Protein AF-A0AAU4WIR3-F1 (afdb_monomer_lite)

Foldseek 3Di:
DDDDPPPPPDPPPPPPPDDPPCVVVVDDDLVVAPPKDKDWPDACDPDPWRTKMKIWADPDPPDIDIDIDTDD

pLDDT: mean 80.69, std 15.86, range [45.88, 96.12]

Radius of gyration: 16.87 Å; chains: 1; bounding box: 57×29×32 Å

Structure (mmCIF, N/CA/C/O backbone):
data_AF-A0AAU4WIR3-F1
#
_entry.id   AF-A0AAU4WIR3-F1
#
loop_
_atom_site.group_PDB
_atom_site.id
_atom_site.type_symbol
_atom_site.label_atom_id
_atom_site.label_alt_id
_atom_site.label_comp_id
_atom_site.label_asym_id
_atom_site.label_entity_id
_atom_site.label_seq_id
_atom_site.pdbx_PDB_ins_code
_atom_site.Cartn_x
_atom_site.Cartn_y
_atom_site.Cartn_z
_atom_site.occupancy
_atom_site.B_iso_or_equiv
_atom_site.auth_seq_id
_atom_site.auth_comp_id
_atom_site.auth_asym_id
_atom_site.auth_atom_id
_atom_site.pdbx_PDB_model_num
ATOM 1 N N . MET A 1 1 ? 45.077 -16.053 -2.609 1.00 50.47 1 MET A N 1
ATOM 2 C CA . MET A 1 1 ? 43.812 -15.347 -2.308 1.00 50.47 1 MET A CA 1
ATOM 3 C C . MET A 1 1 ? 43.967 -13.917 -2.801 1.00 50.47 1 MET A C 1
ATOM 5 O O . MET A 1 1 ? 44.987 -13.319 -2.480 1.00 50.47 1 MET A O 1
ATOM 9 N N . PRO A 1 2 ? 43.039 -13.418 -3.629 1.00 50.06 2 PRO A N 1
ATOM 10 C CA . PRO A 1 2 ? 42.021 -12.563 -3.028 1.00 50.06 2 PRO A CA 1
ATOM 11 C C . PRO A 1 2 ? 40.606 -12.876 -3.532 1.00 50.06 2 PRO A C 1
ATOM 13 O O . PRO A 1 2 ? 40.354 -13.065 -4.720 1.00 50.06 2 PRO A O 1
ATOM 16 N N . VAL A 1 3 ? 39.682 -12.933 -2.578 1.00 53.44 3 VAL A N 1
ATOM 17 C CA . VAL A 1 3 ? 38.238 -12.912 -2.802 1.00 53.44 3 VAL A CA 1
ATOM 18 C C . VAL A 1 3 ? 37.859 -11.521 -3.307 1.00 53.44 3 VAL A C 1
ATOM 20 O O . VAL A 1 3 ? 38.087 -10.527 -2.621 1.00 53.44 3 VAL A O 1
ATOM 23 N N . HIS A 1 4 ? 37.312 -11.442 -4.519 1.00 45.88 4 HIS A N 1
ATOM 24 C CA . HIS A 1 4 ? 36.684 -10.217 -5.000 1.00 45.88 4 HIS A CA 1
ATOM 25 C C . HIS A 1 4 ? 35.414 -10.009 -4.177 1.00 45.88 4 HIS A C 1
ATOM 27 O O . HIS A 1 4 ? 34.437 -10.737 -4.339 1.00 45.88 4 HIS A O 1
ATOM 33 N N . ALA A 1 5 ? 35.452 -9.055 -3.249 1.00 55.22 5 ALA A N 1
ATOM 34 C CA . ALA A 1 5 ? 34.269 -8.618 -2.531 1.00 55.22 5 ALA A CA 1
ATOM 35 C C . ALA A 1 5 ? 33.313 -7.980 -3.545 1.00 55.22 5 ALA A C 1
ATOM 37 O O . ALA A 1 5 ? 33.584 -6.903 -4.077 1.00 55.22 5 ALA A O 1
ATOM 38 N N . THR A 1 6 ? 32.212 -8.664 -3.851 1.00 55.84 6 THR A N 1
ATOM 39 C CA . THR A 1 6 ? 31.103 -8.071 -4.592 1.00 55.84 6 THR A CA 1
ATOM 40 C C . THR A 1 6 ? 30.533 -6.975 -3.703 1.00 55.84 6 THR A C 1
ATOM 42 O O . THR A 1 6 ? 29.953 -7.261 -2.656 1.00 55.84 6 THR A O 1
ATOM 45 N N . ALA A 1 7 ? 30.772 -5.717 -4.067 1.00 60.88 7 ALA A N 1
ATOM 46 C CA . ALA A 1 7 ? 30.169 -4.591 -3.378 1.00 60.88 7 ALA A CA 1
ATOM 47 C C . ALA A 1 7 ? 28.645 -4.757 -3.453 1.00 60.88 7 ALA A C 1
ATOM 49 O O . ALA A 1 7 ? 28.060 -4.675 -4.533 1.00 60.88 7 ALA A O 1
ATOM 50 N N . VAL A 1 8 ? 28.009 -5.039 -2.313 1.00 61.94 8 VAL A N 1
ATOM 51 C CA . VAL A 1 8 ? 26.555 -4.954 -2.181 1.00 61.94 8 VAL A CA 1
ATOM 52 C C . VAL A 1 8 ? 26.227 -3.481 -2.364 1.00 61.94 8 VAL A C 1
ATOM 54 O O . VAL A 1 8 ? 26.538 -2.666 -1.495 1.00 61.94 8 VAL A O 1
ATOM 57 N N . ALA A 1 9 ? 25.690 -3.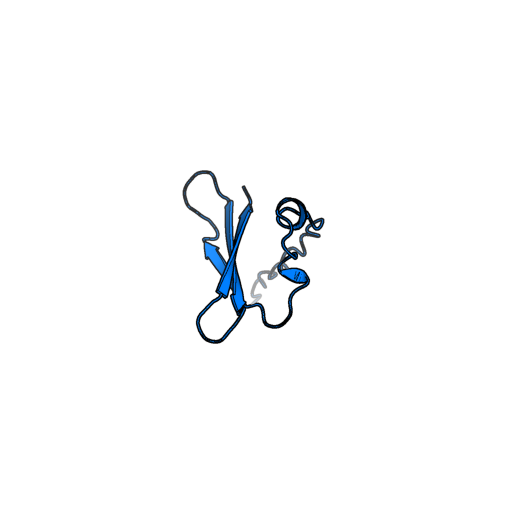122 -3.530 1.00 57.28 9 ALA A N 1
ATOM 58 C CA . ALA A 1 9 ? 25.210 -1.771 -3.757 1.00 57.28 9 ALA A CA 1
ATOM 59 C C . ALA A 1 9 ? 24.197 -1.445 -2.644 1.00 57.28 9 ALA A C 1
ATOM 61 O O . ALA A 1 9 ? 23.280 -2.244 -2.421 1.00 57.28 9 ALA A O 1
ATOM 62 N N . PRO A 1 10 ? 24.360 -0.331 -1.907 1.00 58.59 10 PRO A N 1
ATOM 63 C CA . PRO A 1 10 ? 23.347 0.088 -0.954 1.00 58.59 10 PRO A CA 1
ATOM 64 C C . PRO A 1 10 ? 22.014 0.230 -1.701 1.00 58.59 10 PRO A C 1
ATOM 66 O O . PRO A 1 10 ? 22.028 0.635 -2.870 1.00 58.59 10 PRO A O 1
ATOM 69 N N . PRO A 1 11 ? 20.876 -0.136 -1.079 1.00 56.53 11 PRO A N 1
ATOM 70 C CA . PRO A 1 11 ? 19.582 -0.013 -1.733 1.00 56.53 11 PRO A CA 1
ATOM 71 C C . PRO A 1 11 ? 19.454 1.417 -2.245 1.00 56.53 11 PRO A C 1
ATOM 73 O O . PRO A 1 11 ? 19.727 2.363 -1.502 1.00 56.53 11 PRO A O 1
ATOM 76 N N . LEU A 1 12 ? 19.112 1.564 -3.529 1.00 53.62 12 LEU A N 1
ATOM 77 C CA . LEU A 1 12 ? 18.875 2.865 -4.135 1.00 53.62 12 LEU A CA 1
ATOM 78 C C . LEU A 1 12 ? 17.838 3.574 -3.263 1.00 53.62 12 LEU A C 1
ATOM 80 O O . LEU A 1 12 ? 16.659 3.228 -3.297 1.00 53.62 12 LEU A O 1
ATOM 84 N N . GLN A 1 13 ? 18.279 4.547 -2.461 1.00 51.91 13 GLN A N 1
ATOM 85 C CA . GLN A 1 13 ? 17.395 5.490 -1.790 1.00 51.91 13 GLN A CA 1
ATOM 86 C C . GLN A 1 13 ? 16.829 6.387 -2.886 1.00 51.91 13 GLN A C 1
ATOM 88 O O . GLN A 1 13 ? 17.265 7.520 -3.087 1.00 51.91 13 GLN A O 1
ATOM 93 N N . GLN A 1 14 ? 15.904 5.839 -3.670 1.00 56.69 14 GLN A N 1
ATOM 94 C CA . GLN A 1 14 ? 15.098 6.620 -4.578 1.00 56.69 14 GLN A CA 1
ATOM 95 C C . GLN A 1 14 ? 14.349 7.606 -3.692 1.00 56.69 14 GLN A C 1
ATOM 97 O O . GLN A 1 14 ? 13.494 7.222 -2.895 1.00 56.69 14 GLN A O 1
ATOM 102 N N . SER A 1 15 ? 14.736 8.877 -3.780 1.00 49.34 15 SER A N 1
ATOM 103 C CA . SER A 1 15 ? 13.948 9.982 -3.255 1.00 49.34 15 SER A CA 1
ATOM 104 C C . SER A 1 15 ? 12.648 9.990 -4.048 1.00 49.34 15 SER A C 1
ATOM 106 O O . SER A 1 15 ? 12.540 10.605 -5.109 1.00 49.34 15 SER A O 1
ATOM 108 N N . VAL A 1 16 ? 11.691 9.184 -3.596 1.00 54.12 16 VAL A N 1
ATOM 109 C CA . VAL A 1 16 ? 10.341 9.173 -4.129 1.00 54.12 16 VAL A CA 1
ATOM 110 C C . VAL A 1 16 ? 9.780 10.535 -3.767 1.00 54.12 16 VAL A C 1
ATOM 112 O O . VAL A 1 16 ? 9.503 10.801 -2.599 1.00 54.12 16 VAL A O 1
ATOM 115 N N . LYS A 1 17 ? 9.657 11.427 -4.754 1.00 53.78 17 LYS A N 1
ATOM 116 C CA . LYS A 1 17 ? 8.865 12.641 -4.574 1.00 53.78 17 LYS A CA 1
ATOM 117 C C . LYS A 1 17 ? 7.473 12.170 -4.141 1.00 53.78 17 LYS A C 1
ATOM 119 O O . LYS A 1 17 ? 6.862 11.440 -4.925 1.00 53.78 17 LYS A O 1
ATOM 124 N N . PRO A 1 18 ? 6.986 12.530 -2.938 1.00 57.56 18 PRO A N 1
ATOM 125 C CA . PRO A 1 18 ? 5.670 12.104 -2.497 1.00 57.56 18 PRO A CA 1
ATOM 126 C C . PRO A 1 18 ? 4.657 12.654 -3.494 1.00 57.56 18 PRO A C 1
ATOM 128 O O . PRO A 1 18 ? 4.471 13.867 -3.621 1.00 57.56 18 PRO A O 1
ATOM 131 N N . MET A 1 19 ? 4.091 11.766 -4.299 1.00 65.06 19 MET A N 1
ATOM 132 C CA . MET A 1 19 ? 2.864 12.065 -5.012 1.00 65.06 19 MET A CA 1
ATOM 133 C C . MET A 1 19 ? 1.746 11.948 -3.984 1.00 65.06 19 MET A C 1
ATOM 135 O O . MET A 1 19 ? 1.853 11.138 -3.071 1.00 65.06 19 MET A O 1
ATOM 139 N N . THR A 1 20 ? 0.676 12.722 -4.147 1.00 76.50 20 THR A N 1
ATOM 140 C CA . THR A 1 20 ? -0.526 12.583 -3.315 1.00 76.50 20 THR A CA 1
ATOM 141 C C . THR A 1 20 ? -1.671 11.941 -4.110 1.00 76.50 20 THR A C 1
ATOM 143 O O . THR A 1 20 ? -2.698 12.592 -4.338 1.00 76.50 20 THR A O 1
ATOM 146 N N . PRO A 1 21 ? -1.493 10.719 -4.659 1.00 79.44 21 PRO A N 1
ATOM 147 C CA . PRO A 1 21 ? -2.486 10.097 -5.529 1.00 79.44 21 PRO A CA 1
ATOM 148 C C . PRO A 1 21 ? -3.807 9.837 -4.797 1.00 79.44 21 PRO A C 1
ATOM 150 O O . PRO A 1 21 ? -4.867 9.876 -5.422 1.00 79.44 21 PRO A O 1
ATOM 153 N N . PHE A 1 22 ? -3.769 9.611 -3.481 1.00 85.19 22 PHE A N 1
ATOM 154 C CA . PHE A 1 22 ? -4.949 9.276 -2.691 1.00 85.19 22 PHE A CA 1
ATOM 155 C C . PHE A 1 22 ? -5.670 10.526 -2.167 1.00 85.19 22 PHE A C 1
ATOM 157 O O . PHE A 1 22 ? -6.897 10.511 -2.040 1.00 85.19 22 PHE A O 1
ATOM 164 N N . ALA A 1 23 ? -4.960 11.640 -1.969 1.00 87.19 23 ALA A N 1
ATOM 165 C CA . ALA A 1 23 ? -5.557 12.906 -1.541 1.00 87.19 23 ALA A CA 1
ATOM 166 C C . ALA A 1 23 ? -6.653 13.418 -2.494 1.00 87.19 23 ALA A C 1
ATOM 168 O O . ALA A 1 23 ? -7.663 13.954 -2.040 1.00 87.19 23 ALA A O 1
ATOM 169 N N . HIS A 1 24 ? -6.514 13.200 -3.807 1.00 84.94 24 HIS A N 1
ATOM 170 C CA . HIS A 1 24 ? -7.541 13.566 -4.795 1.00 84.94 24 HIS A CA 1
ATOM 171 C C . HIS A 1 24 ? -8.859 12.793 -4.626 1.00 84.94 24 HIS A C 1
ATOM 173 O O . HIS A 1 24 ? -9.900 13.236 -5.104 1.00 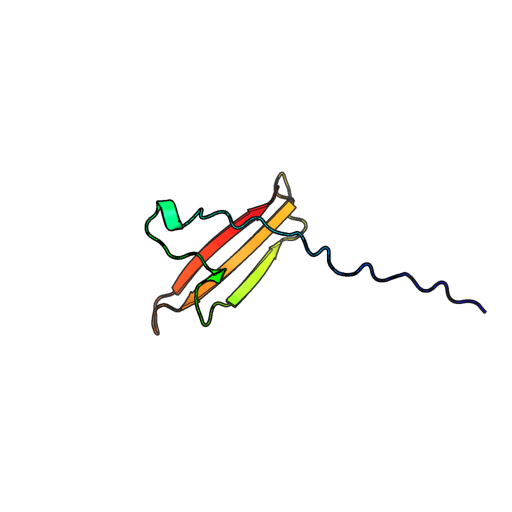84.94 24 HIS A O 1
ATOM 179 N N . LEU A 1 25 ? -8.820 11.658 -3.926 1.00 86.38 25 LEU A N 1
ATOM 180 C CA . LEU A 1 25 ? -9.975 10.827 -3.589 1.00 86.38 25 LEU A CA 1
ATOM 181 C C . LEU A 1 25 ? -10.491 11.098 -2.164 1.00 86.38 25 LEU A C 1
ATOM 183 O O . LEU A 1 25 ? -11.354 10.373 -1.675 1.00 86.38 25 LEU A O 1
ATOM 187 N N . GLY A 1 26 ? -9.953 12.111 -1.474 1.00 88.75 26 GLY A N 1
ATOM 188 C CA . GLY A 1 26 ? -10.275 12.401 -0.074 1.00 88.75 26 GLY A CA 1
ATOM 189 C C . GLY A 1 26 ? -9.686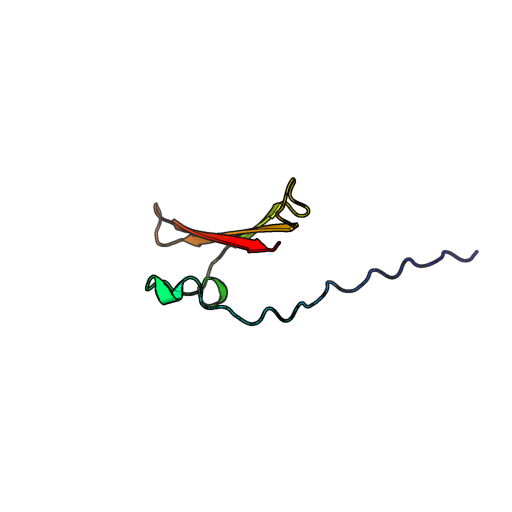 11.391 0.916 1.00 88.75 26 GLY A C 1
ATOM 190 O O . GLY A 1 26 ? -10.149 11.302 2.052 1.00 88.75 26 GLY A O 1
ATOM 191 N N . LEU A 1 27 ? -8.682 10.617 0.498 1.00 88.75 27 LEU A N 1
ATOM 192 C CA . LEU A 1 27 ? -8.025 9.600 1.313 1.00 88.75 27 LEU A CA 1
ATOM 193 C C . LEU A 1 27 ? -6.665 10.099 1.815 1.00 88.75 27 LEU A C 1
ATOM 195 O O . LEU A 1 27 ? -5.997 10.895 1.160 1.00 88.75 27 LEU A O 1
ATOM 199 N N . LYS A 1 28 ? -6.243 9.614 2.988 1.00 89.75 28 LYS A N 1
ATOM 200 C CA . LYS A 1 28 ? -4.892 9.866 3.509 1.00 89.75 28 LYS A CA 1
ATOM 201 C C . LYS A 1 28 ? -3.863 9.020 2.766 1.00 89.75 28 LYS A C 1
ATOM 203 O O . LYS A 1 28 ? -4.151 7.876 2.407 1.00 89.75 28 LYS A O 1
ATOM 208 N N . GLU A 1 29 ? -2.666 9.576 2.619 1.00 88.44 29 GLU A N 1
ATOM 209 C CA . GLU A 1 29 ? -1.522 8.887 2.026 1.00 88.44 29 GLU A CA 1
ATOM 210 C C . GLU A 1 29 ? -1.002 7.783 2.968 1.00 88.44 29 GLU A C 1
ATOM 212 O O . GLU A 1 29 ? -0.889 8.029 4.178 1.00 88.44 29 GLU A O 1
ATOM 217 N N . PRO A 1 30 ? -0.695 6.575 2.462 1.00 89.44 30 PRO A N 1
ATOM 218 C CA . PRO A 1 30 ? -0.311 5.434 3.289 1.00 89.44 30 PRO A CA 1
ATOM 219 C C . PRO A 1 30 ? 0.918 5.689 4.173 1.00 89.44 30 PRO A C 1
ATOM 221 O O . PRO A 1 30 ? 0.930 5.256 5.321 1.00 89.44 30 PRO A O 1
ATOM 224 N N . GLU A 1 31 ? 1.907 6.456 3.711 1.00 86.06 31 GLU A N 1
ATOM 225 C CA . GLU A 1 31 ? 3.097 6.841 4.484 1.00 86.06 31 GLU A CA 1
ATOM 226 C C . GLU A 1 31 ? 2.799 7.771 5.673 1.00 86.06 31 GLU A C 1
ATOM 228 O O . GLU A 1 31 ? 3.635 7.935 6.561 1.00 86.06 31 GLU A O 1
ATOM 233 N N . THR A 1 32 ? 1.606 8.371 5.714 1.00 89.75 32 THR A N 1
ATOM 234 C CA . THR A 1 32 ? 1.153 9.224 6.827 1.00 89.75 32 THR A CA 1
ATOM 235 C C . THR A 1 32 ? 0.335 8.461 7.872 1.00 89.75 32 THR A C 1
ATOM 237 O O . THR A 1 32 ? -0.042 9.028 8.900 1.00 89.75 32 THR A O 1
ATOM 240 N N . LEU A 1 33 ? 0.029 7.185 7.619 1.00 90.50 33 LEU A N 1
ATOM 241 C CA . LEU A 1 33 ? -0.821 6.353 8.464 1.00 90.50 33 LEU A CA 1
ATOM 242 C C . LEU A 1 33 ? 0.016 5.478 9.402 1.00 90.50 33 LEU A C 1
ATOM 244 O O . LEU A 1 33 ? 1.018 4.881 9.017 1.00 90.50 33 LEU A O 1
ATOM 248 N N . ALA A 1 34 ? -0.418 5.374 10.657 1.00 89.38 34 ALA A N 1
ATOM 249 C CA . ALA A 1 34 ? 0.216 4.498 11.634 1.00 89.38 34 ALA A CA 1
ATOM 250 C C . ALA A 1 34 ? -0.252 3.044 11.463 1.00 89.38 34 ALA A C 1
ATOM 252 O O . ALA A 1 34 ? -1.393 2.785 11.087 1.00 89.38 34 ALA A O 1
ATOM 253 N N . GLY A 1 35 ? 0.617 2.082 11.783 1.00 88.81 35 GLY A N 1
ATOM 254 C CA . GLY A 1 35 ? 0.252 0.658 11.787 1.00 88.81 35 GLY A CA 1
ATOM 255 C C . GLY A 1 35 ? 0.018 0.052 10.399 1.00 88.81 35 GLY A C 1
ATOM 256 O O . GLY A 1 35 ? -0.552 -1.037 10.293 1.00 88.81 35 GLY A O 1
ATOM 257 N N . VAL A 1 36 ? 0.455 0.736 9.340 1.00 93.19 36 VAL A N 1
ATOM 258 C CA . VAL A 1 36 ? 0.441 0.192 7.983 1.00 93.19 36 VAL A CA 1
ATOM 259 C C . VAL A 1 36 ? 1.442 -0.948 7.837 1.00 93.19 36 VAL A C 1
ATOM 261 O O . VAL A 1 36 ? 2.522 -0.944 8.430 1.00 93.19 36 VAL A O 1
ATOM 264 N N . ARG A 1 37 ? 1.068 -1.945 7.038 1.00 93.56 37 ARG A N 1
ATOM 265 C CA . ARG A 1 37 ? 1.943 -3.044 6.622 1.00 93.56 37 ARG A CA 1
ATOM 266 C C . ARG A 1 37 ? 2.122 -2.966 5.115 1.00 93.56 37 ARG A C 1
ATOM 268 O O . ARG A 1 37 ? 1.124 -2.966 4.398 1.00 93.56 37 ARG A O 1
ATOM 275 N N . SER A 1 38 ? 3.368 -2.933 4.662 1.00 92.44 38 SER A N 1
ATOM 276 C CA . SER A 1 38 ? 3.715 -2.783 3.247 1.00 92.44 38 SER A CA 1
ATOM 277 C C . SER A 1 38 ? 4.594 -3.935 2.782 1.00 92.44 38 SER A C 1
ATOM 279 O O . SER A 1 38 ? 5.374 -4.484 3.564 1.00 92.44 38 SER A O 1
ATOM 281 N N . GLY A 1 39 ? 4.467 -4.309 1.514 1.00 90.00 39 GLY A N 1
ATOM 282 C CA . GLY A 1 39 ? 5.316 -5.325 0.909 1.00 90.00 39 GLY A CA 1
ATOM 283 C C . GLY A 1 39 ? 5.185 -5.390 -0.612 1.00 90.00 39 GLY A C 1
ATOM 284 O O . GLY A 1 39 ? 4.169 -4.959 -1.169 1.00 90.00 39 GLY A O 1
ATOM 285 N N . PRO A 1 40 ? 6.203 -5.939 -1.296 1.00 92.44 40 PRO A N 1
ATOM 286 C CA . PRO A 1 40 ? 6.158 -6.115 -2.737 1.00 92.44 40 PRO A CA 1
ATOM 287 C C . PRO A 1 40 ? 5.159 -7.216 -3.105 1.00 92.44 40 PRO A C 1
ATOM 289 O O . PRO A 1 40 ? 5.133 -8.284 -2.493 1.00 92.44 40 PRO A O 1
ATOM 292 N N . VAL A 1 41 ? 4.365 -6.966 -4.142 1.00 92.62 41 VAL A N 1
ATOM 293 C CA . VAL A 1 41 ? 3.588 -7.997 -4.841 1.00 92.62 41 VAL A CA 1
ATOM 294 C C . VAL A 1 41 ? 4.470 -8.657 -5.900 1.00 92.62 41 VAL 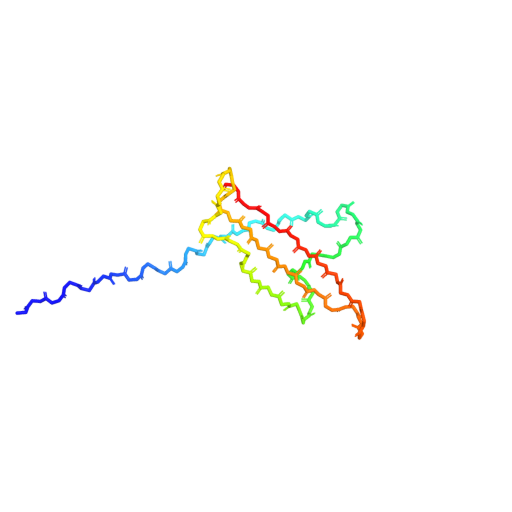A C 1
ATOM 296 O O . VAL A 1 41 ? 4.511 -9.881 -5.998 1.00 92.62 41 VAL A O 1
ATOM 299 N N . CYS A 1 42 ? 5.212 -7.851 -6.664 1.00 90.75 42 CYS A N 1
ATOM 300 C CA . CYS A 1 42 ? 6.216 -8.316 -7.618 1.00 90.75 42 CYS A CA 1
ATOM 301 C C . CYS A 1 42 ? 7.290 -7.251 -7.871 1.00 90.75 42 CYS A C 1
ATOM 303 O O . CYS A 1 42 ? 7.011 -6.051 -7.840 1.00 90.75 42 CYS A O 1
ATOM 305 N N . ALA A 1 43 ? 8.521 -7.719 -8.098 1.00 89.62 43 ALA A N 1
ATOM 306 C CA . ALA A 1 43 ? 9.670 -6.942 -8.561 1.00 89.62 43 ALA A CA 1
ATOM 307 C C . ALA A 1 43 ? 10.790 -7.919 -9.001 1.00 89.62 43 ALA A C 1
ATOM 309 O O . ALA A 1 43 ? 11.403 -8.551 -8.135 1.00 89.62 43 ALA A O 1
ATOM 310 N N . PRO A 1 44 ? 11.063 -8.082 -10.311 1.00 88.38 44 PRO A N 1
ATOM 311 C CA . PRO A 1 44 ? 10.341 -7.474 -11.432 1.00 88.38 44 PRO A CA 1
ATOM 312 C C . PRO A 1 44 ? 8.931 -8.069 -11.594 1.00 88.38 44 PRO A C 1
ATOM 314 O O . PRO A 1 44 ? 8.716 -9.247 -11.294 1.00 88.38 44 PRO A O 1
ATOM 317 N N . CYS A 1 45 ? 7.965 -7.277 -12.063 1.00 88.25 45 CYS A N 1
ATOM 318 C CA . CYS A 1 45 ? 6.696 -7.824 -12.552 1.00 88.25 45 CYS A CA 1
ATOM 319 C C . CYS A 1 45 ? 6.829 -8.244 -14.027 1.00 88.25 45 CYS A C 1
ATOM 321 O O . CYS A 1 45 ? 7.734 -7.812 -14.736 1.00 88.25 45 CYS A O 1
ATOM 323 N N . ALA A 1 46 ? 5.947 -9.134 -14.488 1.00 86.25 46 ALA A N 1
ATOM 324 C CA . ALA A 1 46 ? 5.879 -9.497 -15.902 1.00 86.25 46 ALA A CA 1
ATOM 325 C C . ALA A 1 46 ? 5.085 -8.442 -16.693 1.00 86.25 46 ALA A C 1
ATOM 327 O O . ALA A 1 46 ? 4.086 -7.923 -16.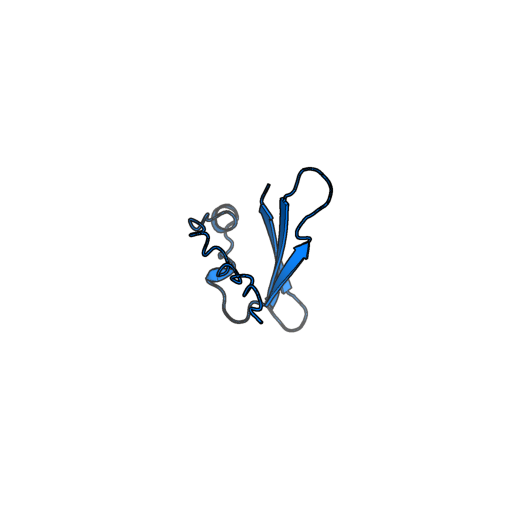195 1.00 86.25 46 ALA A O 1
ATOM 328 N N . GLY A 1 47 ? 5.482 -8.187 -17.942 1.00 86.00 47 GLY A N 1
ATOM 329 C CA . GLY A 1 47 ? 4.837 -7.197 -18.810 1.00 86.00 47 GLY A CA 1
ATOM 330 C C . GLY A 1 47 ? 5.424 -5.796 -18.639 1.00 86.00 47 GLY A C 1
ATOM 331 O O . GLY A 1 47 ? 6.629 -5.657 -18.467 1.00 86.00 47 GLY A O 1
ATOM 332 N N . GLU A 1 48 ? 4.568 -4.776 -18.702 1.00 85.06 48 GLU A N 1
ATOM 333 C CA . GLU A 1 48 ? 4.962 -3.355 -18.751 1.00 85.06 48 GLU A CA 1
ATOM 334 C C . GLU A 1 48 ? 5.229 -2.721 -17.374 1.00 85.06 48 GLU A C 1
ATOM 336 O O . GLU A 1 48 ? 5.544 -1.541 -17.293 1.00 85.06 48 GLU A O 1
ATOM 341 N N . LEU A 1 49 ? 5.047 -3.462 -16.277 1.00 86.25 49 LEU A N 1
ATOM 342 C CA . LEU A 1 49 ? 5.208 -2.923 -14.927 1.00 86.25 49 LEU A CA 1
ATOM 343 C C . LEU A 1 49 ? 6.545 -3.377 -14.335 1.00 86.25 49 LEU A C 1
ATOM 345 O O . LEU A 1 49 ? 6.794 -4.575 -14.227 1.00 86.25 49 LEU A O 1
ATOM 349 N N . ASN A 1 50 ? 7.385 -2.447 -13.883 1.00 88.69 50 ASN A N 1
ATOM 350 C CA . ASN A 1 50 ? 8.648 -2.796 -13.230 1.00 88.69 50 ASN A CA 1
ATOM 351 C C . ASN A 1 50 ? 8.424 -3.342 -11.815 1.00 88.69 50 ASN A C 1
ATOM 353 O O . ASN A 1 50 ? 9.037 -4.338 -11.424 1.00 88.69 50 ASN A O 1
ATOM 357 N N . SER A 1 51 ? 7.538 -2.718 -11.035 1.00 90.44 51 SER A N 1
ATOM 358 C CA . SER A 1 51 ? 7.220 -3.171 -9.678 1.00 90.44 51 SER A CA 1
ATOM 359 C C . SER A 1 51 ? 5.797 -2.828 -9.243 1.00 90.44 51 SER A C 1
ATOM 361 O O . SER A 1 51 ? 5.213 -1.834 -9.676 1.00 90.44 51 SER A O 1
ATOM 363 N N . LEU A 1 52 ? 5.256 -3.655 -8.349 1.00 92.12 52 LEU A N 1
ATOM 364 C CA . LEU A 1 52 ? 3.970 -3.440 -7.695 1.00 92.12 52 LEU A CA 1
ATOM 365 C C . LEU A 1 52 ? 4.127 -3.634 -6.190 1.00 92.12 52 LEU A C 1
ATOM 367 O O . LEU A 1 52 ? 4.580 -4.686 -5.735 1.00 92.12 52 LEU A O 1
ATOM 371 N N . GLU A 1 53 ? 3.697 -2.643 -5.420 1.00 92.56 53 GLU A N 1
ATOM 372 C CA . GLU A 1 53 ? 3.671 -2.667 -3.961 1.00 92.56 53 GLU A CA 1
ATOM 373 C C . GLU A 1 53 ? 2.228 -2.625 -3.450 1.00 92.56 53 GLU A C 1
ATOM 375 O O . GLU A 1 53 ? 1.372 -1.919 -3.996 1.00 92.56 53 GLU A O 1
ATOM 380 N N . VAL A 1 54 ? 1.969 -3.374 -2.377 1.00 94.12 54 VAL A N 1
ATOM 381 C CA . VAL A 1 54 ? 0.717 -3.320 -1.624 1.00 94.12 54 VAL A CA 1
ATOM 382 C C . VAL A 1 54 ? 0.976 -2.767 -0.229 1.00 94.12 54 VAL A C 1
ATOM 384 O O . VAL A 1 54 ? 1.899 -3.191 0.465 1.00 94.12 54 VAL A O 1
ATOM 387 N N . THR A 1 55 ? 0.123 -1.838 0.198 1.00 95.12 55 THR A N 1
ATOM 388 C CA . THR A 1 55 ? 0.080 -1.349 1.578 1.00 95.12 55 THR A CA 1
ATOM 389 C C . THR A 1 55 ? -1.309 -1.570 2.163 1.00 95.12 55 THR A C 1
ATOM 391 O O . THR A 1 55 ? -2.319 -1.250 1.538 1.00 95.12 55 THR A O 1
ATOM 394 N N . VAL A 1 56 ? -1.366 -2.125 3.373 1.00 95.62 56 VAL A N 1
ATOM 395 C CA . VAL A 1 56 ? -2.604 -2.439 4.092 1.00 95.62 56 VAL A CA 1
ATOM 396 C C . VAL A 1 56 ? -2.662 -1.631 5.382 1.00 95.62 56 VAL A C 1
ATOM 398 O O . VAL A 1 56 ? -1.821 -1.798 6.268 1.00 95.62 56 VAL A O 1
ATOM 401 N N . HIS A 1 57 ? -3.689 -0.793 5.500 1.00 95.62 57 HIS A N 1
ATOM 402 C CA . HIS A 1 57 ? -4.010 -0.031 6.700 1.00 95.62 57 HIS A CA 1
ATOM 403 C C . HIS A 1 57 ? -5.254 -0.634 7.375 1.00 95.62 57 HIS A C 1
ATOM 405 O O . HIS A 1 57 ? -6.340 -0.592 6.790 1.00 95.62 57 HIS A O 1
ATOM 411 N N . PRO A 1 58 ? -5.138 -1.223 8.577 1.00 94.31 58 PRO A N 1
ATOM 412 C CA . PRO A 1 58 ? -6.309 -1.691 9.309 1.00 94.31 58 PRO A CA 1
ATOM 413 C C . PRO A 1 58 ? -7.163 -0.495 9.751 1.00 94.31 58 PRO A C 1
ATOM 415 O O . PRO A 1 58 ? -6.652 0.432 10.373 1.00 94.31 58 PRO A O 1
ATOM 418 N N . LEU A 1 59 ? -8.460 -0.520 9.440 1.00 92.19 59 LEU A N 1
ATOM 419 C CA . LEU A 1 59 ? -9.409 0.505 9.890 1.00 92.19 59 LEU A CA 1
ATOM 420 C C . LEU A 1 59 ? -10.107 0.067 11.183 1.00 92.19 59 LEU A C 1
ATOM 422 O O . LEU A 1 59 ? -10.279 0.865 12.101 1.00 92.19 59 LEU A O 1
ATOM 426 N N . ASP A 1 60 ? -10.468 -1.215 11.266 1.00 93.38 60 ASP A N 1
ATOM 427 C CA . ASP A 1 60 ? -11.025 -1.855 12.455 1.00 93.38 60 ASP A CA 1
ATOM 428 C C . ASP A 1 60 ? -10.747 -3.376 12.448 1.00 93.38 60 ASP A C 1
ATOM 430 O O . ASP A 1 60 ? -9.937 -3.879 11.668 1.00 93.38 60 ASP A O 1
ATOM 434 N N . ALA A 1 61 ? -11.402 -4.128 13.340 1.00 93.12 61 ALA A N 1
ATOM 435 C CA . ALA A 1 61 ? -11.212 -5.574 13.489 1.00 93.12 61 ALA A CA 1
ATOM 436 C C . ALA A 1 61 ? -11.658 -6.418 12.275 1.00 93.12 61 ALA A C 1
ATOM 438 O O . ALA A 1 61 ? -11.322 -7.599 12.196 1.00 93.12 61 ALA A O 1
ATOM 439 N N . ARG A 1 62 ? -12.453 -5.857 11.360 1.00 95.94 62 ARG A N 1
ATOM 440 C CA . ARG A 1 62 ? -13.027 -6.543 10.193 1.00 95.94 62 ARG A CA 1
ATOM 441 C C . ARG A 1 62 ? -12.770 -5.826 8.875 1.00 95.94 62 ARG A C 1
ATOM 443 O O . ARG A 1 62 ? -12.961 -6.440 7.829 1.00 95.94 62 ARG A O 1
ATOM 450 N N . THR A 1 63 ? -12.346 -4.567 8.904 1.00 96.12 63 THR A N 1
ATOM 451 C CA . THR A 1 63 ? -12.126 -3.772 7.699 1.00 96.12 63 THR A CA 1
ATOM 452 C C . THR A 1 63 ? -10.687 -3.284 7.595 1.00 96.12 63 THR A C 1
ATOM 454 O O . THR A 1 63 ? -9.995 -2.984 8.571 1.00 96.12 63 THR A O 1
ATOM 457 N N . SER A 1 64 ? -10.191 -3.247 6.365 1.00 94.69 64 SER A N 1
ATOM 458 C CA . SER A 1 64 ? -8.870 -2.725 6.043 1.00 94.69 64 SER A CA 1
ATOM 459 C C . SER A 1 64 ? -8.949 -1.960 4.740 1.00 94.69 64 SER A C 1
ATOM 461 O O . SER A 1 64 ? -9.681 -2.334 3.825 1.00 94.69 64 SER A O 1
ATOM 463 N N . GLN A 1 65 ? -8.172 -0.893 4.667 1.00 94.06 65 GLN A N 1
ATOM 464 C CA . GLN A 1 65 ? -7.962 -0.135 3.456 1.00 94.06 65 GLN A CA 1
ATOM 465 C C . GLN A 1 65 ? -6.695 -0.633 2.769 1.00 94.06 65 GLN A C 1
ATOM 467 O O . GLN A 1 65 ? -5.656 -0.802 3.411 1.00 94.06 65 GLN A O 1
ATOM 472 N N . VAL A 1 66 ? -6.797 -0.886 1.466 1.00 94.31 66 VAL A N 1
ATOM 473 C CA . VAL A 1 66 ? -5.693 -1.391 0.649 1.00 94.31 66 VAL A CA 1
ATOM 474 C C . VAL A 1 66 ? -5.294 -0.325 -0.358 1.00 94.31 66 VAL A C 1
ATOM 476 O O . VAL A 1 66 ? -6.141 0.231 -1.055 1.00 94.31 66 VAL A O 1
ATOM 479 N N . TYR A 1 67 ? -3.994 -0.074 -0.435 1.00 92.19 67 TYR A N 1
ATOM 480 C CA . TYR A 1 67 ? -3.362 0.845 -1.365 1.00 92.19 67 TYR A CA 1
ATOM 481 C C . TYR A 1 67 ? -2.467 0.042 -2.305 1.00 92.19 67 TYR A C 1
ATOM 483 O O . TYR A 1 67 ? -1.709 -0.820 -1.853 1.00 92.19 67 TYR A O 1
ATOM 491 N N . LEU A 1 68 ? -2.555 0.326 -3.603 1.00 91.12 68 LEU A N 1
ATOM 492 C CA . LEU A 1 68 ? -1.712 -0.279 -4.630 1.00 91.12 68 LEU A CA 1
ATOM 493 C C . LEU A 1 68 ? -0.878 0.806 -5.295 1.00 91.12 68 LEU A C 1
ATOM 495 O O . LEU A 1 68 ? -1.410 1.846 -5.687 1.00 91.12 68 LEU A O 1
ATOM 499 N N . ARG A 1 69 ? 0.420 0.543 -5.435 1.00 86.88 69 ARG A N 1
ATOM 500 C CA . ARG A 1 69 ? 1.359 1.437 -6.106 1.00 86.88 69 ARG A CA 1
ATOM 501 C C . ARG A 1 69 ? 2.145 0.663 -7.154 1.00 86.88 69 ARG A C 1
ATOM 503 O O . ARG A 1 69 ? 2.918 -0.225 -6.808 1.00 86.88 69 ARG A O 1
ATOM 510 N N . GLY A 1 70 ? 1.936 1.015 -8.418 1.00 88.62 70 GLY A N 1
ATOM 511 C CA . GLY A 1 70 ? 2.727 0.522 -9.542 1.00 88.62 70 GLY A CA 1
ATOM 512 C C . GLY A 1 70 ? 3.822 1.517 -9.924 1.00 88.62 70 GLY A C 1
ATOM 513 O O . GLY A 1 70 ? 3.595 2.726 -9.867 1.00 88.62 70 GLY A O 1
ATOM 514 N N . VAL A 1 71 ? 4.989 1.003 -10.300 1.00 84.25 71 VAL A N 1
ATOM 515 C CA . VAL A 1 71 ? 6.071 1.762 -10.942 1.00 84.25 71 VAL A CA 1
ATOM 5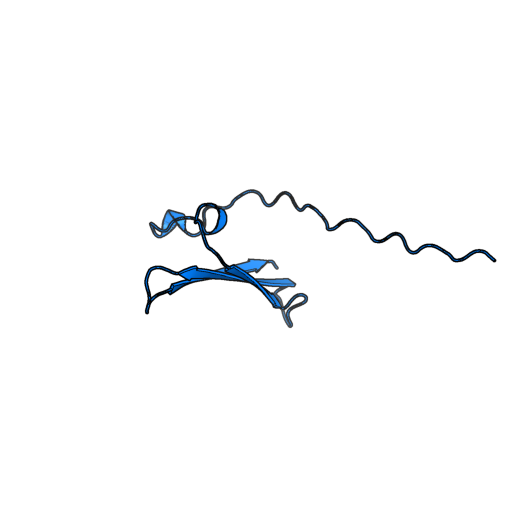16 C C . VAL A 1 71 ? 6.445 1.023 -12.223 1.00 84.25 71 VAL A C 1
ATOM 518 O O . VAL A 1 71 ? 6.674 -0.188 -12.173 1.00 84.25 71 VAL A O 1
ATOM 521 N N . ASP A 1 72 ? 6.446 1.739 -13.342 1.00 81.75 72 ASP A N 1
ATOM 522 C CA . ASP A 1 72 ? 6.832 1.286 -14.682 1.00 81.75 72 ASP A CA 1
ATOM 523 C C . ASP A 1 72 ? 8.322 1.497 -14.982 1.00 81.75 72 ASP A C 1
ATOM 525 O O . ASP A 1 72 ? 9.087 1.933 -14.084 1.00 81.75 72 ASP A O 1
#

Sequence (72 aa):
MPVHATAVAPPLQQSVKPMTPFAHLGLKEPETLAGVRSGPVCAPCAGELNSLEVTVHPLDARTSQVYLRGVD

Secondary structure (DSSP, 8-state):
--------PPP---------TTGGGTPPPGGGSTT-EEEEEESSPSSS-SEEEEEEEE-SSS-EEEEEEEE-